Protein AF-A0A3N0AHK8-F1 (afdb_monomer_lite)

Secondary structure (DSSP, 8-state):
---HHHHHHHHHHHHHHPPP------GGGHHHHHHHHHTT--HHHHHHHHHHHHHHHH--

Foldseek 3Di:
DQDPVNVVVVVVVCVVPDDDDDDDQDPVCVVVVVVCVVVVNDPVNVVVVVVVVVVVVVVD

Organism: NCBI:txid255723

Sequence (60 aa):
MVTDAQKKATNAYRAANVKNVTVKFFPADREVYDWMRENGYSGAWVRELIRREYERAKGE

pLDDT: mean 84.21, std 7.56, range [51.38, 94.81]

Radius of gyration: 17.23 Å; chains: 1; bounding box: 52×26×36 Å

Structure (mmCIF, N/CA/C/O backbone):
data_AF-A0A3N0AHK8-F1
#
_entry.id   AF-A0A3N0AHK8-F1
#
loop_
_atom_site.group_PDB
_atom_site.id
_atom_site.type_symbol
_atom_site.label_atom_id
_atom_site.label_alt_id
_atom_site.label_comp_id
_atom_site.label_asym_id
_atom_site.label_entity_id
_atom_site.label_seq_id
_atom_site.pdbx_PDB_ins_code
_atom_site.Cartn_x
_atom_site.Cartn_y
_atom_site.Cartn_z
_atom_site.occupancy
_atom_site.B_iso_or_equiv
_atom_site.auth_seq_id
_atom_site.auth_comp_id
_atom_site.auth_asym_id
_atom_site.auth_atom_id
_atom_site.pdbx_PDB_model_num
ATOM 1 N N . MET A 1 1 ? 34.587 -0.642 -6.857 1.00 70.94 1 MET A N 1
ATOM 2 C CA . MET A 1 1 ? 33.743 -0.865 -8.053 1.00 70.94 1 MET A CA 1
ATOM 3 C C . MET A 1 1 ? 32.956 -2.148 -7.810 1.00 70.94 1 MET A C 1
ATOM 5 O O . MET A 1 1 ? 33.585 -3.157 -7.528 1.00 70.94 1 MET A O 1
ATOM 9 N N . VAL A 1 2 ? 31.619 -2.108 -7.778 1.00 73.75 2 VAL A N 1
ATOM 10 C CA . VAL A 1 2 ? 30.795 -3.312 -7.528 1.00 73.75 2 VAL A CA 1
ATOM 11 C C . VAL A 1 2 ? 30.711 -4.113 -8.824 1.00 73.75 2 VAL A C 1
ATOM 13 O O . VAL A 1 2 ? 30.332 -3.549 -9.852 1.00 73.75 2 VAL A O 1
ATOM 16 N N . THR A 1 3 ? 31.074 -5.394 -8.787 1.00 88.12 3 THR A N 1
ATOM 17 C CA . THR A 1 3 ? 31.049 -6.260 -9.973 1.00 88.12 3 THR A CA 1
ATOM 18 C C . THR A 1 3 ? 29.610 -6.571 -10.390 1.00 88.12 3 THR A C 1
ATOM 20 O O . THR A 1 3 ? 28.685 -6.548 -9.571 1.00 88.12 3 THR A O 1
ATOM 23 N N . ASP A 1 4 ? 29.386 -6.900 -11.661 1.00 84.62 4 ASP A N 1
ATOM 24 C CA . ASP A 1 4 ? 28.036 -7.239 -12.134 1.00 84.62 4 ASP A CA 1
ATOM 25 C C . ASP A 1 4 ? 27.483 -8.508 -11.466 1.00 84.62 4 ASP A C 1
ATOM 27 O O . ASP A 1 4 ? 26.281 -8.602 -11.201 1.00 84.62 4 ASP A O 1
ATOM 31 N N . ALA A 1 5 ? 28.364 -9.433 -11.070 1.00 82.50 5 ALA A N 1
ATOM 32 C CA . ALA A 1 5 ? 28.009 -10.585 -10.245 1.00 82.50 5 ALA A CA 1
ATOM 33 C C . ALA A 1 5 ? 27.455 -10.165 -8.868 1.00 82.50 5 ALA A C 1
ATOM 35 O O . ALA A 1 5 ? 26.423 -10.677 -8.431 1.00 82.50 5 ALA A O 1
ATOM 36 N N . GLN A 1 6 ? 28.080 -9.181 -8.211 1.00 80.25 6 GLN A N 1
ATOM 37 C CA . GLN A 1 6 ? 27.622 -8.648 -6.921 1.00 80.25 6 GLN A CA 1
ATOM 38 C C . GLN A 1 6 ? 26.290 -7.890 -7.038 1.00 80.25 6 GLN A C 1
ATOM 40 O O . GLN A 1 6 ? 25.422 -8.026 -6.170 1.00 80.25 6 GLN A O 1
ATOM 45 N N . LYS A 1 7 ? 26.078 -7.132 -8.125 1.00 85.44 7 LYS A N 1
ATOM 46 C CA . LYS A 1 7 ? 24.784 -6.478 -8.397 1.00 85.44 7 LYS A CA 1
ATOM 47 C C . LYS A 1 7 ? 23.669 -7.506 -8.597 1.00 85.44 7 LYS A C 1
ATOM 49 O O . LYS A 1 7 ? 22.598 -7.368 -8.007 1.00 85.44 7 LYS A O 1
ATOM 54 N N . LYS A 1 8 ? 23.926 -8.561 -9.378 1.00 83.25 8 LYS A N 1
ATOM 55 C CA . LYS A 1 8 ? 22.958 -9.640 -9.630 1.00 83.25 8 LYS A CA 1
ATOM 56 C C . LYS A 1 8 ? 22.590 -10.384 -8.344 1.00 83.25 8 LYS A C 1
ATOM 58 O O . LYS A 1 8 ? 21.406 -10.588 -8.090 1.00 83.25 8 LYS A O 1
ATOM 63 N N . ALA A 1 9 ? 23.576 -10.711 -7.509 1.00 80.94 9 ALA A N 1
ATOM 64 C CA . ALA A 1 9 ? 23.349 -11.342 -6.208 1.00 80.94 9 ALA A CA 1
ATOM 65 C C . ALA A 1 9 ? 22.517 -10.451 -5.267 1.00 80.94 9 ALA A C 1
ATOM 67 O O . ALA A 1 9 ? 21.569 -10.922 -4.642 1.00 80.94 9 ALA A O 1
ATOM 68 N N . THR A 1 10 ? 22.808 -9.147 -5.226 1.00 80.19 10 THR A N 1
ATOM 69 C CA . THR A 1 10 ? 22.056 -8.176 -4.411 1.00 80.19 10 THR A CA 1
ATOM 70 C C . THR A 1 10 ? 20.598 -8.069 -4.860 1.00 80.19 10 THR A C 1
ATOM 72 O O . THR A 1 10 ? 19.689 -8.059 -4.031 1.00 80.19 10 THR A O 1
ATOM 75 N N . ASN A 1 11 ? 20.356 -8.020 -6.172 1.00 84.38 11 ASN A N 1
ATOM 76 C CA . ASN A 1 11 ? 19.004 -7.962 -6.725 1.00 84.38 11 ASN A CA 1
ATOM 77 C C . ASN A 1 11 ? 18.226 -9.258 -6.466 1.00 84.38 11 ASN A C 1
ATOM 79 O O . ASN A 1 11 ? 17.058 -9.190 -6.091 1.00 84.38 11 ASN A O 1
ATOM 83 N N . ALA A 1 12 ? 18.876 -10.419 -6.594 1.00 82.81 12 ALA A N 1
ATOM 84 C CA . ALA A 1 12 ? 18.274 -11.712 -6.275 1.00 82.81 12 ALA A CA 1
ATOM 85 C C . ALA A 1 12 ? 17.895 -11.814 -4.789 1.00 82.81 12 ALA A C 1
ATOM 87 O O . ALA A 1 12 ? 16.772 -12.193 -4.464 1.00 82.81 12 ALA A O 1
ATOM 88 N N . TYR A 1 13 ? 18.791 -11.398 -3.888 1.00 79.00 13 TYR A N 1
ATOM 89 C CA . TYR A 1 13 ? 18.517 -11.369 -2.452 1.00 79.00 13 TYR A CA 1
ATOM 90 C C . TYR A 1 13 ? 17.360 -10.425 -2.110 1.00 79.00 13 TYR A C 1
ATOM 92 O O . TYR A 1 13 ? 16.461 -10.796 -1.358 1.00 79.00 13 TYR A O 1
ATOM 100 N N . ARG A 1 14 ? 17.341 -9.217 -2.686 1.00 79.50 14 ARG A N 1
ATOM 101 C CA . ARG A 1 14 ? 16.236 -8.269 -2.494 1.00 79.50 14 ARG A C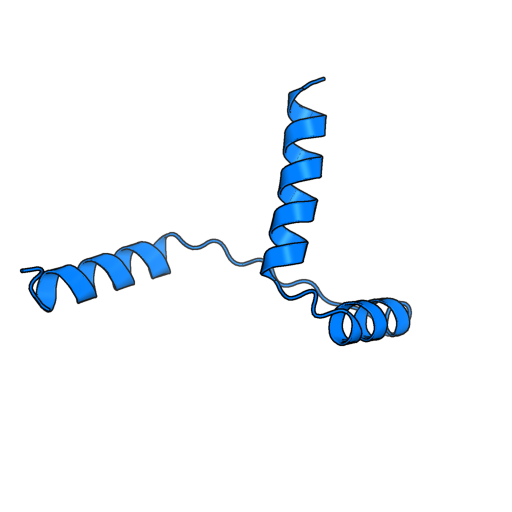A 1
ATOM 102 C C . ARG A 1 14 ? 14.917 -8.862 -2.971 1.00 79.50 14 ARG A C 1
ATOM 104 O O . ARG A 1 14 ? 13.964 -8.867 -2.207 1.00 79.50 14 ARG A O 1
ATOM 111 N N . ALA A 1 15 ? 14.872 -9.410 -4.183 1.00 77.25 15 ALA A N 1
ATOM 112 C CA . ALA A 1 15 ? 13.661 -10.018 -4.726 1.00 77.25 15 ALA A CA 1
ATOM 113 C C . ALA A 1 15 ? 13.141 -11.172 -3.850 1.00 77.25 15 ALA A C 1
ATOM 115 O O . ALA A 1 15 ? 11.942 -11.246 -3.602 1.00 77.25 15 ALA A O 1
ATOM 116 N N . ALA A 1 16 ? 14.034 -12.018 -3.326 1.00 83.88 16 ALA 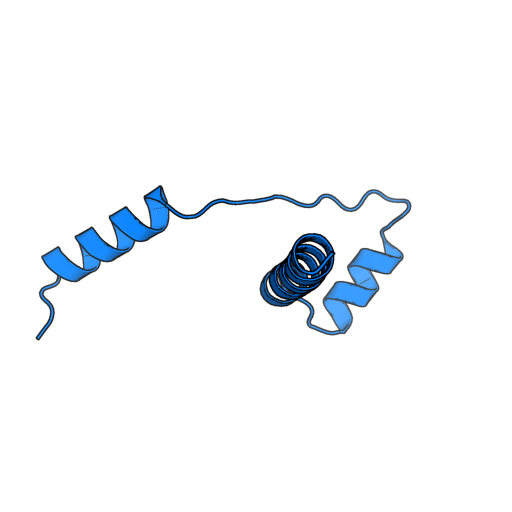A N 1
ATOM 117 C CA . ALA A 1 16 ? 13.666 -13.133 -2.451 1.00 83.88 16 ALA A CA 1
ATOM 118 C C . ALA A 1 16 ? 13.142 -12.692 -1.069 1.00 83.88 16 ALA A C 1
ATOM 120 O O . ALA A 1 16 ? 12.374 -13.416 -0.439 1.00 83.88 16 ALA A O 1
ATOM 121 N N . ASN A 1 17 ? 13.549 -11.512 -0.590 1.00 85.88 17 ASN A N 1
ATOM 122 C CA . ASN A 1 17 ? 13.214 -11.019 0.749 1.00 85.88 17 ASN A CA 1
ATOM 123 C C . ASN A 1 17 ? 12.148 -9.915 0.760 1.00 85.88 17 ASN A C 1
ATOM 125 O O . ASN A 1 17 ? 11.709 -9.496 1.832 1.00 85.88 17 ASN A O 1
ATOM 129 N N . VAL A 1 18 ? 11.696 -9.447 -0.405 1.00 84.19 18 VAL A N 1
ATOM 130 C CA . VAL A 1 18 ? 10.566 -8.520 -0.496 1.00 84.19 18 VAL A CA 1
ATOM 131 C C . VAL A 1 18 ? 9.274 -9.262 -0.155 1.00 84.19 18 VAL A C 1
ATOM 133 O O . VAL A 1 18 ? 8.944 -10.292 -0.740 1.00 84.19 18 VAL A O 1
ATOM 136 N N . LYS A 1 19 ? 8.517 -8.717 0.801 1.00 83.69 19 LYS A N 1
ATOM 137 C CA . LYS A 1 19 ? 7.154 -9.155 1.108 1.00 83.69 19 LYS A C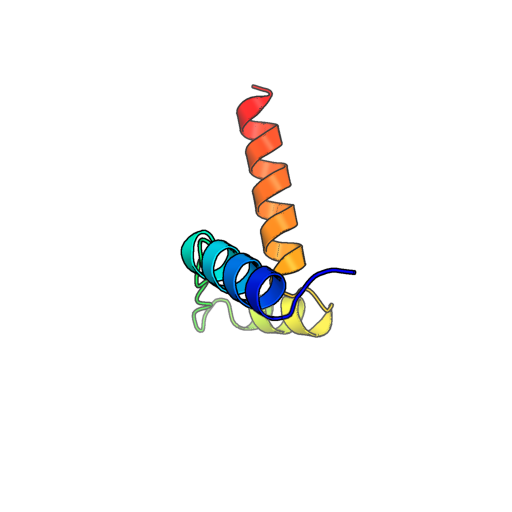A 1
ATOM 138 C C . LYS A 1 19 ? 6.175 -8.258 0.359 1.00 83.69 19 LYS A C 1
ATOM 140 O O . LYS A 1 19 ? 6.179 -7.044 0.549 1.00 83.69 19 LYS A O 1
ATOM 145 N N . ASN A 1 20 ? 5.358 -8.866 -0.494 1.00 83.06 20 ASN A N 1
ATOM 146 C CA . ASN A 1 20 ? 4.341 -8.169 -1.270 1.00 83.06 20 ASN A CA 1
ATOM 147 C C . ASN A 1 20 ? 2.974 -8.322 -0.606 1.00 83.06 20 ASN A C 1
ATOM 149 O O . ASN A 1 20 ? 2.610 -9.412 -0.173 1.00 83.06 20 ASN A O 1
ATOM 153 N N . VAL A 1 21 ? 2.212 -7.232 -0.580 1.00 81.62 21 VAL A N 1
ATOM 154 C CA . VAL A 1 21 ? 0.804 -7.217 -0.180 1.00 81.62 21 VAL A CA 1
ATOM 155 C C . VAL A 1 21 ? 0.010 -6.605 -1.323 1.00 81.62 21 VAL A C 1
ATOM 157 O O . VAL A 1 21 ? 0.351 -5.530 -1.817 1.00 81.62 21 VAL A O 1
ATOM 160 N N . THR A 1 22 ? -1.040 -7.298 -1.754 1.00 84.31 22 THR A N 1
ATOM 161 C CA . THR A 1 22 ? -1.978 -6.803 -2.763 1.00 84.31 22 THR A CA 1
ATOM 162 C C . THR A 1 22 ? -3.236 -6.310 -2.064 1.00 84.31 22 THR A C 1
ATOM 164 O O . THR A 1 22 ? -3.924 -7.093 -1.414 1.00 84.31 22 THR A O 1
ATOM 167 N N . VAL A 1 23 ? -3.548 -5.025 -2.223 1.00 83.25 23 VAL A N 1
ATOM 168 C CA . VAL A 1 23 ? -4.789 -4.419 -1.725 1.00 83.25 23 VAL A CA 1
ATOM 169 C C . VAL A 1 23 ? -5.784 -4.352 -2.878 1.00 83.25 23 VAL A C 1
ATOM 171 O O . VAL A 1 23 ? -5.447 -3.872 -3.960 1.00 83.25 23 VAL A O 1
ATOM 174 N N . LYS A 1 24 ? -6.994 -4.870 -2.660 1.00 88.62 24 LYS A N 1
ATOM 175 C CA . LYS A 1 24 ? -8.092 -4.813 -3.630 1.00 88.62 24 LYS A CA 1
ATOM 176 C C . LYS A 1 24 ? -9.102 -3.775 -3.160 1.00 88.62 24 LYS A C 1
ATOM 178 O O . LYS A 1 24 ? -9.537 -3.842 -2.017 1.00 88.62 24 LYS A O 1
ATOM 183 N N . PHE A 1 25 ? -9.471 -2.866 -4.053 1.00 87.62 25 PHE A N 1
ATOM 184 C CA . PHE A 1 25 ? -10.570 -1.927 -3.851 1.00 87.62 25 PHE A CA 1
ATOM 185 C C . PHE A 1 25 ? -11.799 -2.490 -4.562 1.00 87.62 25 PHE A C 1
ATOM 187 O O . PHE A 1 25 ? -11.741 -2.783 -5.760 1.00 87.62 25 PHE A O 1
ATOM 194 N N . PHE A 1 26 ? -12.877 -2.722 -3.817 1.00 91.50 26 PHE A N 1
ATOM 195 C CA . PHE A 1 26 ? -14.130 -3.226 -4.377 1.00 91.50 26 PHE A CA 1
ATOM 196 C C . PHE A 1 26 ? -14.948 -2.072 -4.972 1.00 91.50 26 PHE A C 1
ATOM 198 O O . PHE A 1 26 ? -14.609 -0.912 -4.749 1.00 91.50 26 PHE A O 1
ATOM 205 N N . PRO A 1 27 ? -16.030 -2.341 -5.729 1.00 94.25 27 P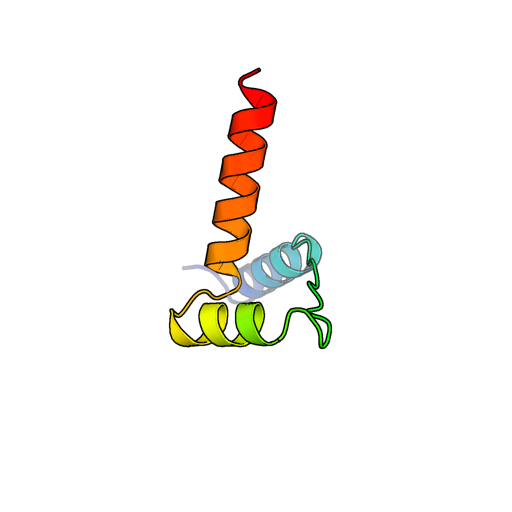RO A N 1
ATOM 206 C CA . PRO A 1 27 ? -16.824 -1.276 -6.346 1.00 94.25 27 PRO A CA 1
ATOM 207 C C . PRO A 1 27 ? -17.327 -0.207 -5.364 1.00 94.25 27 PRO A C 1
ATOM 209 O O . PRO A 1 27 ? -17.423 0.954 -5.748 1.00 94.25 27 PRO A O 1
ATOM 212 N N . ALA A 1 28 ? -17.592 -0.579 -4.108 1.00 94.81 28 ALA A N 1
ATOM 213 C CA . ALA A 1 28 ? -17.982 0.352 -3.048 1.00 94.81 28 ALA A CA 1
ATOM 214 C C . ALA A 1 28 ? -16.864 1.340 -2.657 1.00 94.81 28 ALA A C 1
ATOM 216 O O . ALA A 1 28 ? -17.154 2.449 -2.228 1.00 94.81 28 ALA A O 1
ATOM 217 N N . ASP A 1 29 ? -15.599 0.967 -2.863 1.00 91.25 29 ASP A N 1
ATOM 218 C CA . ASP A 1 29 ? -14.416 1.761 -2.510 1.00 91.25 29 ASP A CA 1
ATOM 219 C C . ASP A 1 29 ? -13.797 2.451 -3.733 1.00 91.25 29 ASP A C 1
ATOM 221 O O . ASP A 1 29 ? -12.658 2.925 -3.689 1.00 91.25 29 ASP A O 1
ATOM 225 N N . ARG A 1 30 ? -14.517 2.480 -4.861 1.00 92.25 30 ARG A N 1
ATOM 226 C CA . ARG A 1 30 ? -14.005 3.036 -6.116 1.00 92.25 30 ARG A CA 1
ATOM 227 C C . ARG A 1 30 ? -13.582 4.495 -5.958 1.00 92.25 30 ARG A C 1
ATOM 229 O O . ARG A 1 30 ? -12.499 4.856 -6.401 1.00 92.25 30 ARG A O 1
ATOM 236 N N . GLU A 1 31 ? -14.395 5.296 -5.278 1.00 93.38 31 GLU A N 1
ATOM 237 C CA . GLU A 1 31 ? -14.097 6.711 -5.031 1.00 93.38 31 GLU A CA 1
ATOM 238 C C . GLU A 1 31 ? -12.831 6.889 -4.183 1.00 93.38 31 GLU A C 1
ATOM 240 O O . GLU A 1 31 ? -12.037 7.793 -4.430 1.00 93.38 31 GLU A O 1
ATOM 245 N N . VAL A 1 32 ? -12.587 5.982 -3.232 1.00 89.56 32 VAL A N 1
ATOM 246 C CA . VAL A 1 32 ? -11.371 5.982 -2.404 1.00 89.56 32 VAL A CA 1
ATOM 247 C C . VAL A 1 32 ? -10.141 5.673 -3.255 1.00 89.56 32 VAL A C 1
ATOM 249 O O . VAL A 1 32 ? -9.104 6.324 -3.109 1.00 89.56 32 VAL A O 1
ATOM 252 N N . TYR A 1 33 ? -10.248 4.699 -4.161 1.00 89.12 33 TYR A N 1
ATOM 253 C CA . TYR A 1 33 ? -9.176 4.374 -5.100 1.00 89.12 33 TYR A CA 1
ATOM 254 C C . TYR A 1 33 ? -8.873 5.539 -6.051 1.00 89.12 33 TYR A C 1
ATOM 256 O O . TYR A 1 33 ? -7.703 5.880 -6.246 1.00 89.12 33 TYR A O 1
ATOM 264 N N . ASP A 1 34 ? -9.912 6.152 -6.620 1.00 91.56 34 ASP A N 1
ATOM 265 C CA . ASP A 1 34 ? -9.775 7.266 -7.558 1.00 91.56 34 ASP A CA 1
ATOM 266 C C . ASP A 1 34 ? 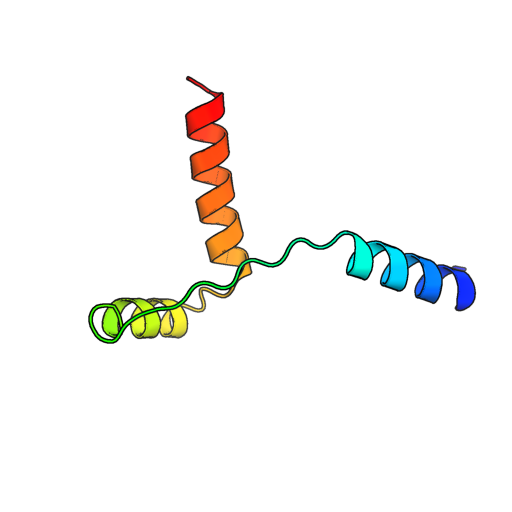-9.135 8.477 -6.856 1.00 91.56 34 ASP A C 1
ATOM 268 O O . ASP A 1 34 ? -8.109 8.981 -7.320 1.00 91.56 34 ASP A O 1
ATOM 272 N N . TRP A 1 35 ? -9.613 8.837 -5.659 1.00 90.75 35 TRP A N 1
ATOM 273 C CA . TRP A 1 35 ? -9.009 9.888 -4.836 1.00 90.75 35 TRP A CA 1
ATOM 274 C C . TRP A 1 35 ? -7.542 9.595 -4.489 1.00 90.75 35 TRP A C 1
ATOM 276 O O . TRP A 1 35 ? -6.677 10.464 -4.629 1.00 90.75 35 TRP A O 1
ATOM 286 N N . MET A 1 36 ? -7.222 8.363 -4.072 1.00 88.00 36 MET A N 1
ATOM 287 C CA . MET A 1 36 ? -5.846 7.952 -3.764 1.00 88.00 36 MET A CA 1
ATOM 288 C C . MET A 1 36 ? -4.930 8.154 -4.980 1.00 88.00 36 MET A C 1
ATOM 290 O O . MET A 1 36 ? -3.820 8.680 -4.854 1.00 88.00 36 MET A O 1
ATOM 294 N N . ARG A 1 37 ? -5.396 7.744 -6.164 1.00 86.12 37 ARG A N 1
ATOM 295 C CA . ARG A 1 37 ? -4.639 7.838 -7.412 1.00 86.12 37 ARG A CA 1
ATOM 296 C C . ARG A 1 37 ? -4.394 9.288 -7.823 1.00 86.12 37 ARG A C 1
ATOM 298 O O . ARG A 1 37 ? -3.266 9.619 -8.185 1.00 86.12 37 ARG A O 1
ATOM 305 N N . GLU A 1 38 ? -5.418 10.134 -7.762 1.00 89.81 38 GLU A N 1
ATOM 306 C CA . GLU A 1 38 ? -5.342 11.552 -8.142 1.00 89.81 38 GLU A CA 1
ATOM 307 C C . GLU A 1 38 ? -4.374 12.345 -7.261 1.00 89.81 38 GLU A C 1
ATOM 309 O O . GLU A 1 38 ? -3.651 13.210 -7.750 1.00 89.81 38 GLU A O 1
ATOM 314 N N . ASN A 1 39 ? -4.281 11.993 -5.979 1.00 84.69 39 ASN A N 1
ATOM 315 C CA . ASN A 1 39 ? -3.374 12.638 -5.031 1.00 84.69 39 ASN A CA 1
ATOM 316 C C . ASN A 1 39 ? -1.946 12.050 -5.046 1.00 84.69 39 ASN A C 1
ATOM 318 O O . ASN A 1 39 ? -1.115 12.393 -4.205 1.00 84.69 39 ASN A O 1
ATOM 322 N N . GLY A 1 40 ? -1.630 11.160 -5.996 1.00 71.88 40 GLY A N 1
ATOM 323 C CA . GLY A 1 40 ? -0.282 10.606 -6.172 1.00 71.88 40 GLY A CA 1
ATOM 324 C C . GLY A 1 40 ? 0.131 9.599 -5.096 1.00 71.88 40 GLY A C 1
ATOM 325 O O . GLY A 1 40 ? 1.314 9.257 -4.971 1.00 71.88 40 GLY A O 1
ATOM 326 N N . TYR A 1 41 ? -0.827 9.090 -4.324 1.00 74.50 41 TYR A N 1
ATOM 327 C CA . TYR A 1 41 ? -0.564 8.117 -3.279 1.00 74.50 41 TYR A CA 1
ATOM 328 C C . TYR A 1 41 ? -0.344 6.730 -3.891 1.00 74.50 41 TYR A C 1
ATOM 330 O O . TYR A 1 41 ? -1.250 5.935 -4.118 1.00 74.50 41 TYR A O 1
ATOM 338 N N . SER A 1 42 ? 0.918 6.443 -4.199 1.00 70.62 42 SER A N 1
ATOM 339 C CA . SER A 1 42 ? 1.374 5.132 -4.664 1.00 70.62 42 SER A CA 1
ATOM 340 C C . SER A 1 42 ? 1.654 4.186 -3.489 1.00 70.62 42 SER A C 1
ATOM 342 O O . SER A 1 42 ? 1.585 4.572 -2.322 1.00 70.62 42 SER A O 1
ATOM 344 N N . GLY A 1 43 ? 2.049 2.938 -3.769 1.00 72.69 43 GLY A N 1
ATOM 345 C CA . GLY A 1 43 ? 2.354 1.936 -2.737 1.00 72.69 43 GLY A CA 1
ATOM 346 C C . GLY A 1 43 ? 3.383 2.366 -1.675 1.00 72.69 43 GLY A C 1
ATOM 347 O O . GLY A 1 43 ? 3.462 1.733 -0.628 1.00 72.69 43 GLY A O 1
ATOM 348 N N . ALA A 1 44 ? 4.157 3.437 -1.893 1.00 74.25 44 ALA A N 1
ATOM 349 C CA . ALA A 1 44 ? 4.992 4.041 -0.853 1.00 74.25 44 ALA A CA 1
ATOM 350 C C . ALA A 1 44 ? 4.179 4.715 0.266 1.00 74.25 44 ALA A C 1
ATOM 352 O O . ALA A 1 44 ? 4.525 4.556 1.433 1.00 74.25 44 ALA A O 1
ATOM 353 N N . TRP A 1 45 ? 3.087 5.401 -0.075 1.00 81.12 45 TRP A N 1
ATOM 354 C CA . TRP A 1 45 ? 2.205 6.048 0.896 1.00 81.12 45 TRP A CA 1
ATOM 355 C C . TRP A 1 45 ? 1.469 5.030 1.765 1.00 81.12 45 TRP A C 1
ATOM 357 O O . TRP A 1 45 ? 1.463 5.149 2.985 1.00 81.12 45 TRP A O 1
ATOM 367 N N . VAL A 1 46 ? 0.945 3.965 1.149 1.00 80.31 46 VAL A N 1
ATOM 368 C CA . VAL A 1 46 ? 0.289 2.864 1.875 1.00 80.31 46 VAL A CA 1
ATOM 369 C C . VAL A 1 46 ? 1.247 2.224 2.886 1.00 80.31 46 VAL A C 1
ATOM 371 O O . VAL A 1 46 ? 0.864 1.967 4.024 1.00 80.31 46 VAL A O 1
ATOM 374 N N . ARG A 1 47 ? 2.520 2.016 2.514 1.00 82.56 47 ARG A N 1
ATOM 375 C CA . ARG A 1 47 ? 3.539 1.505 3.448 1.00 82.56 47 ARG A CA 1
ATOM 376 C C . ARG A 1 47 ? 3.784 2.445 4.627 1.00 82.56 47 ARG A C 1
ATOM 378 O O . ARG A 1 47 ? 4.002 1.964 5.734 1.00 82.56 47 ARG A O 1
ATOM 385 N N . GLU A 1 48 ? 3.768 3.752 4.392 1.00 87.12 48 GLU A N 1
ATOM 386 C CA . GLU A 1 48 ? 3.984 4.752 5.438 1.00 87.12 48 GLU A CA 1
ATOM 387 C C . GLU A 1 48 ? 2.799 4.825 6.409 1.00 87.12 48 GLU A C 1
ATOM 389 O O . GLU A 1 48 ? 3.009 4.888 7.617 1.00 87.12 48 GLU A O 1
ATOM 394 N N . LEU A 1 49 ? 1.563 4.724 5.910 1.00 87.06 49 LEU A N 1
ATOM 395 C CA . LEU A 1 49 ? 0.377 4.597 6.762 1.00 87.06 49 LEU A CA 1
ATOM 396 C C . LEU A 1 49 ? 0.464 3.366 7.668 1.00 87.06 49 LEU A C 1
ATOM 398 O O . LEU A 1 49 ? 0.341 3.491 8.882 1.00 87.06 49 LEU A O 1
ATOM 402 N N . ILE A 1 50 ? 0.756 2.193 7.094 1.00 87.38 50 ILE A N 1
ATOM 403 C CA . ILE A 1 50 ? 0.895 0.945 7.861 1.00 87.38 50 ILE A CA 1
ATOM 404 C C . ILE A 1 50 ? 2.010 1.070 8.906 1.00 87.38 50 ILE A C 1
ATOM 406 O O . ILE A 1 50 ? 1.848 0.616 10.036 1.00 87.38 50 ILE A O 1
ATOM 410 N N . ARG A 1 51 ? 3.138 1.702 8.554 1.00 88.38 51 ARG A N 1
ATOM 411 C CA . ARG A 1 51 ? 4.241 1.937 9.492 1.00 88.38 51 ARG A CA 1
ATOM 412 C C . ARG A 1 51 ? 3.812 2.819 10.661 1.00 88.38 51 ARG A C 1
ATOM 414 O O . ARG A 1 51 ? 4.121 2.481 11.794 1.00 88.38 51 ARG A O 1
ATOM 421 N N . ARG A 1 52 ? 3.105 3.920 10.402 1.00 91.94 52 ARG A N 1
ATOM 422 C CA . ARG A 1 52 ? 2.615 4.816 11.461 1.00 91.94 52 ARG A CA 1
ATOM 423 C C . ARG A 1 52 ? 1.684 4.093 12.425 1.00 91.94 52 ARG A C 1
ATOM 425 O O . ARG A 1 52 ? 1.847 4.245 13.629 1.00 91.94 52 ARG A O 1
ATOM 432 N N . GLU A 1 53 ? 0.763 3.286 11.907 1.00 91.69 53 GLU A N 1
ATOM 433 C CA . GLU A 1 53 ? -0.145 2.494 12.744 1.00 91.69 53 GLU A CA 1
ATOM 434 C C . GLU A 1 53 ? 0.599 1.414 13.543 1.00 91.69 53 GLU A C 1
ATOM 436 O O . GLU A 1 53 ? 0.330 1.225 14.725 1.00 91.69 53 GLU A O 1
ATOM 441 N N . TYR A 1 54 ? 1.599 0.758 12.946 1.00 91.88 54 TYR A N 1
ATOM 442 C CA . TYR A 1 54 ? 2.454 -0.190 13.664 1.00 91.88 54 TYR A CA 1
ATOM 443 C C . TYR A 1 54 ? 3.223 0.467 14.821 1.00 91.88 54 TYR A C 1
ATOM 445 O O . TYR A 1 54 ? 3.248 -0.075 15.922 1.00 91.88 54 TYR A O 1
A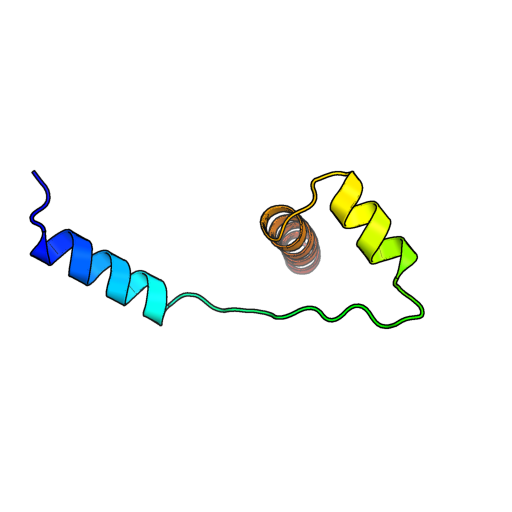TOM 453 N N . GLU A 1 55 ? 3.837 1.633 14.594 1.00 94.44 55 GLU A N 1
ATOM 454 C CA . GLU A 1 55 ? 4.567 2.349 15.649 1.00 94.44 55 GLU A CA 1
ATOM 455 C C . GLU A 1 55 ? 3.630 2.825 16.768 1.00 94.44 55 GLU A C 1
ATOM 457 O O . GLU A 1 55 ? 4.013 2.779 17.934 1.00 94.44 55 GLU A O 1
ATOM 462 N N . ARG A 1 56 ? 2.390 3.220 16.439 1.00 93.12 56 ARG A N 1
ATOM 463 C CA . ARG A 1 56 ? 1.359 3.530 17.444 1.00 93.12 56 ARG A CA 1
ATOM 464 C C . ARG A 1 56 ? 1.043 2.317 18.312 1.00 93.12 56 ARG A C 1
ATOM 466 O O . ARG A 1 56 ? 1.147 2.413 19.524 1.00 93.12 56 ARG A O 1
ATOM 473 N N . ALA A 1 57 ? 0.750 1.175 17.692 1.00 90.62 57 ALA A N 1
ATOM 474 C CA . ALA A 1 57 ? 0.407 -0.058 18.402 1.00 90.62 57 ALA A CA 1
ATOM 475 C C . ALA A 1 57 ? 1.562 -0.634 19.241 1.00 90.62 57 ALA A C 1
ATOM 477 O O . ALA A 1 57 ? 1.328 -1.403 20.163 1.00 90.62 57 ALA A O 1
ATOM 478 N N . LYS A 1 58 ? 2.814 -0.311 18.900 1.00 86.88 58 LYS A N 1
ATOM 479 C CA . LYS A 1 58 ? 4.006 -0.743 19.644 1.00 86.88 58 LYS A CA 1
ATOM 480 C C . LYS A 1 58 ? 4.366 0.202 20.801 1.00 86.88 58 LYS A C 1
ATOM 482 O O . LYS A 1 58 ? 5.141 -0.179 21.676 1.00 86.88 58 LYS A O 1
ATOM 487 N N . GLY A 1 59 ? 3.893 1.447 20.751 1.00 76.62 59 GLY A N 1
ATOM 488 C CA . GLY A 1 59 ? 4.117 2.468 21.777 1.00 76.62 59 GLY A CA 1
ATOM 489 C C . GLY A 1 59 ? 3.109 2.441 22.932 1.00 76.62 59 GLY A C 1
ATOM 490 O O . GLY A 1 59 ? 3.275 3.224 23.866 1.00 76.62 59 GLY A O 1
ATOM 491 N N . GLU A 1 60 ? 2.099 1.571 22.855 1.00 51.38 60 GLU A N 1
ATOM 492 C CA . GLU A 1 60 ? 1.123 1.229 23.905 1.00 51.38 60 GLU A CA 1
ATOM 493 C C . GLU A 1 60 ? 1.508 -0.087 24.599 1.00 51.38 60 GLU A C 1
ATOM 495 O O . GLU A 1 60 ? 1.276 -0.187 25.826 1.00 51.38 60 GLU A O 1
#